Protein AF-A0A9D9WNR0-F1 (afdb_monomer_lite)

pLDDT: mean 93.16, std 8.14, range [49.03, 98.56]

Secondary structure (DSSP, 8-state):
---HHHHHHHHHHHHHHHHHHHHHHHHHHHHHHS-HHHHHHHHHHHHHHHHHHHHHHHHHHHHHHHHTTS-HHHHHHHHHHHHHHHHHHHHHHHHHHHHHHHH--SHHHHHHHHHHHHHHHHHHHHHHHHHHTPPPP--

Sequence (139 aa):
MKSLIWKFESDLTQRLLVWSYLSIPGGLFLWLTTKDFGRGFGIQAVFWGLVDMLIALFGVRSADRRMATADPQREADFIRKILWINFGLDMLYILGGVWMIISWRRDFWQGTGWGIVFQGAFLFLFDLYHALNVPVEVL

Radius of gyration: 17.15 Å; chains: 1; bounding box: 41×24×49 Å

Structure (mmCIF, N/CA/C/O backbone):
data_AF-A0A9D9WNR0-F1
#
_entry.id   AF-A0A9D9WNR0-F1
#
loop_
_atom_site.group_PDB
_atom_site.id
_atom_site.type_symbol
_atom_site.label_atom_id
_atom_site.label_alt_id
_atom_site.label_comp_id
_atom_site.label_asym_id
_atom_site.label_entity_id
_atom_site.label_seq_id
_atom_site.pdbx_PDB_ins_code
_atom_site.Cartn_x
_atom_site.Cartn_y
_atom_site.Cartn_z
_atom_site.occupancy
_atom_site.B_iso_or_equiv
_atom_site.auth_seq_id
_atom_site.auth_comp_id
_atom_site.auth_asym_id
_atom_site.auth_atom_id
_atom_site.pdbx_PDB_model_num
ATOM 1 N N . MET A 1 1 ? 17.460 5.850 -24.985 1.00 49.03 1 MET A N 1
ATOM 2 C CA . MET A 1 1 ? 16.056 5.908 -24.522 1.00 49.03 1 MET A CA 1
ATOM 3 C C . MET A 1 1 ? 16.000 5.242 -23.158 1.00 49.03 1 MET A C 1
ATOM 5 O O . MET A 1 1 ? 16.602 4.188 -23.022 1.00 49.03 1 MET A O 1
ATOM 9 N N . LYS A 1 2 ? 15.390 5.858 -22.135 1.00 59.16 2 LYS A N 1
ATOM 10 C CA . LYS A 1 2 ? 15.120 5.140 -20.874 1.00 59.16 2 LYS A CA 1
ATOM 11 C C . LYS A 1 2 ? 14.062 4.078 -21.186 1.00 59.16 2 LYS A C 1
ATOM 13 O O . LYS A 1 2 ? 13.082 4.433 -21.838 1.00 59.16 2 LYS A O 1
ATOM 18 N N . SER A 1 3 ? 14.285 2.820 -20.807 1.00 78.69 3 SER A N 1
ATOM 19 C CA . SER A 1 3 ? 13.317 1.762 -21.121 1.00 78.69 3 SER A CA 1
ATOM 20 C C . SER A 1 3 ? 11.996 2.016 -20.387 1.00 78.69 3 SER A C 1
ATOM 22 O O . SER A 1 3 ? 11.970 2.674 -19.336 1.00 78.69 3 SER A O 1
ATOM 24 N N . LEU A 1 4 ? 10.894 1.555 -20.976 1.00 88.44 4 LEU A N 1
ATOM 25 C CA . LEU A 1 4 ? 9.553 1.832 -20.470 1.00 88.44 4 LEU A CA 1
ATOM 26 C C . LEU A 1 4 ? 9.332 1.182 -19.100 1.00 88.44 4 LEU A C 1
ATOM 28 O O . LEU A 1 4 ? 8.666 1.786 -18.256 1.00 88.44 4 LEU A O 1
ATOM 32 N N . ILE A 1 5 ? 9.932 0.012 -18.847 1.00 90.88 5 ILE A N 1
ATOM 33 C CA . ILE A 1 5 ? 9.771 -0.704 -17.581 1.00 90.88 5 ILE A CA 1
ATOM 34 C C . ILE A 1 5 ? 10.371 0.050 -16.394 1.00 90.88 5 ILE A C 1
ATOM 36 O O . ILE A 1 5 ? 9.730 0.134 -15.353 1.00 90.88 5 ILE A O 1
ATOM 40 N N . TRP A 1 6 ? 11.532 0.695 -16.546 1.00 89.31 6 TRP A N 1
ATOM 41 C CA . TRP A 1 6 ? 12.151 1.436 -15.436 1.00 89.31 6 TRP A CA 1
ATOM 42 C C . TRP A 1 6 ? 11.348 2.679 -15.061 1.00 89.31 6 TRP A C 1
ATOM 44 O O . TRP A 1 6 ? 11.236 3.036 -13.888 1.00 89.31 6 TRP A O 1
ATOM 54 N N . LYS A 1 7 ? 10.752 3.343 -16.061 1.00 90.81 7 LYS A N 1
ATOM 55 C CA . LYS A 1 7 ? 9.821 4.444 -15.800 1.00 90.81 7 LYS A CA 1
ATOM 56 C C . LYS A 1 7 ? 8.570 3.929 -15.088 1.00 90.81 7 LYS A C 1
ATOM 58 O O . LYS A 1 7 ? 8.144 4.537 -14.113 1.00 90.81 7 LYS A O 1
ATOM 63 N N . PHE A 1 8 ? 8.018 2.810 -15.549 1.00 92.19 8 PHE A N 1
ATOM 64 C CA . PHE A 1 8 ? 6.859 2.178 -14.929 1.00 92.19 8 PHE A CA 1
ATOM 65 C C . PHE A 1 8 ? 7.123 1.787 -13.466 1.00 92.19 8 PHE A C 1
ATOM 67 O O . PHE A 1 8 ? 6.319 2.120 -12.599 1.00 92.19 8 PHE A O 1
ATOM 74 N N . GLU A 1 9 ? 8.259 1.152 -13.166 1.00 91.88 9 GLU A N 1
ATOM 75 C CA . GLU A 1 9 ? 8.654 0.780 -11.800 1.00 91.88 9 GLU A CA 1
ATOM 76 C C . GLU A 1 9 ? 8.820 2.017 -10.902 1.00 91.88 9 GLU A C 1
ATOM 78 O O . GLU A 1 9 ? 8.361 2.023 -9.756 1.00 91.88 9 GLU A O 1
ATOM 83 N N . SER A 1 10 ? 9.404 3.099 -11.430 1.00 91.88 10 SER A N 1
ATOM 84 C CA . SER A 1 10 ? 9.513 4.379 -10.721 1.00 91.88 10 SER A CA 1
ATOM 85 C C . SER A 1 10 ? 8.143 4.994 -10.421 1.00 91.88 10 SER A C 1
ATOM 87 O O . SER A 1 10 ? 7.905 5.430 -9.294 1.00 91.88 10 SER A O 1
ATOM 89 N N . ASP A 1 11 ? 7.239 5.031 -11.403 1.00 93.12 11 ASP A N 1
ATOM 90 C CA . ASP A 1 11 ? 5.892 5.589 -11.243 1.00 93.12 11 ASP A CA 1
ATOM 91 C C . ASP A 1 11 ? 5.076 4.771 -10.228 1.00 93.12 11 ASP A C 1
ATOM 93 O O . ASP A 1 11 ? 4.401 5.342 -9.367 1.00 93.12 11 ASP A O 1
ATOM 97 N N . LEU A 1 12 ? 5.178 3.439 -10.287 1.00 93.94 12 LEU A N 1
ATOM 98 C CA . LEU A 1 12 ? 4.575 2.515 -9.327 1.00 93.94 12 LEU A CA 1
ATOM 99 C C . LEU A 1 12 ? 5.076 2.807 -7.909 1.00 93.94 12 LEU A C 1
ATOM 101 O O . LEU A 1 12 ? 4.287 3.043 -6.994 1.00 93.94 12 LEU A O 1
ATOM 105 N N . THR A 1 13 ? 6.395 2.882 -7.746 1.00 93.69 13 THR A N 1
ATOM 106 C CA . THR A 1 13 ? 7.042 3.139 -6.456 1.00 93.69 13 THR A CA 1
ATOM 107 C C . THR A 1 13 ? 6.649 4.497 -5.876 1.00 93.69 13 THR A C 1
ATOM 109 O O . THR A 1 13 ? 6.336 4.606 -4.691 1.00 93.69 13 THR A O 1
ATOM 112 N N . GLN A 1 14 ? 6.612 5.545 -6.702 1.00 94.19 14 GLN A N 1
ATOM 113 C CA . GLN A 1 14 ? 6.228 6.884 -6.262 1.00 94.19 14 GLN A CA 1
ATOM 114 C C . GLN A 1 14 ? 4.773 6.930 -5.787 1.00 94.19 14 GLN A C 1
ATOM 116 O O . GLN A 1 14 ? 4.482 7.541 -4.758 1.00 94.19 14 GLN A O 1
ATOM 121 N N . ARG A 1 15 ? 3.852 6.278 -6.504 1.00 95.62 15 ARG A N 1
ATOM 122 C CA . ARG A 1 15 ? 2.437 6.218 -6.110 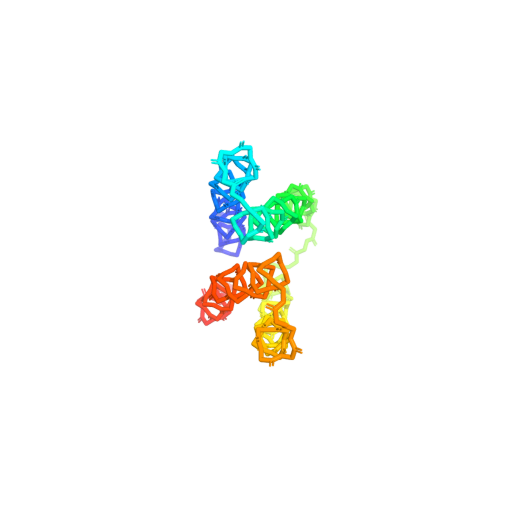1.00 95.62 15 ARG A CA 1
ATOM 123 C C . ARG A 1 15 ? 2.256 5.472 -4.786 1.00 95.62 15 ARG A C 1
ATOM 125 O O . ARG A 1 15 ? 1.503 5.944 -3.935 1.00 95.62 15 ARG A O 1
ATOM 132 N N . LEU A 1 16 ? 2.988 4.375 -4.587 1.00 95.12 16 LEU A N 1
ATOM 133 C CA . LEU A 1 16 ? 2.974 3.614 -3.336 1.00 95.12 16 LEU A CA 1
ATOM 134 C C . LEU A 1 16 ? 3.540 4.430 -2.156 1.00 95.12 16 LEU A C 1
ATOM 136 O O . LEU A 1 16 ? 2.983 4.420 -1.057 1.00 95.12 16 LEU A O 1
ATOM 140 N N . LEU A 1 17 ? 4.591 5.228 -2.387 1.00 95.81 17 LEU A N 1
ATOM 141 C CA . LEU A 1 17 ? 5.105 6.169 -1.384 1.00 95.81 17 LEU A CA 1
ATOM 142 C C . LEU A 1 17 ? 4.088 7.251 -1.031 1.00 95.81 17 LEU A C 1
ATOM 144 O O . LEU A 1 17 ? 3.914 7.549 0.147 1.00 95.81 17 LEU A O 1
ATOM 148 N N . VAL A 1 18 ? 3.403 7.839 -2.017 1.00 96.44 18 VAL A N 1
ATOM 149 C CA . VAL A 1 18 ? 2.353 8.838 -1.755 1.00 96.44 18 VAL A CA 1
ATOM 150 C C . VAL A 1 18 ? 1.250 8.235 -0.887 1.00 96.44 18 VAL A C 1
ATOM 152 O O . VAL A 1 18 ? 0.841 8.866 0.087 1.00 96.44 18 VAL A O 1
ATOM 155 N N . TRP A 1 19 ? 0.819 7.005 -1.182 1.00 97.25 19 TRP A N 1
ATOM 156 C CA . TRP A 1 19 ? -0.135 6.289 -0.336 1.00 97.25 19 TRP A CA 1
ATOM 157 C C . TRP A 1 19 ? 0.380 6.128 1.097 1.00 97.25 19 TRP A C 1
ATOM 159 O O . TRP A 1 19 ? -0.308 6.493 2.048 1.00 97.25 19 TRP A O 1
ATOM 169 N N . SER A 1 20 ? 1.633 5.701 1.256 1.00 96.94 20 SER A N 1
ATOM 170 C CA . SER A 1 20 ? 2.290 5.557 2.561 1.00 96.94 20 SER A CA 1
ATOM 171 C C . SER A 1 20 ? 2.331 6.872 3.352 1.00 96.94 20 SER A C 1
ATOM 173 O O . SER A 1 20 ? 2.002 6.907 4.540 1.00 96.94 20 SER A O 1
ATOM 175 N N . TYR A 1 21 ? 2.688 7.974 2.685 1.00 96.94 21 TYR A N 1
ATOM 176 C CA . TYR A 1 21 ? 2.749 9.314 3.274 1.00 96.94 21 TYR A CA 1
ATOM 177 C C . TYR A 1 21 ? 1.387 9.857 3.701 1.00 96.94 21 TYR A C 1
ATOM 179 O O . TYR A 1 21 ? 1.342 10.719 4.572 1.00 96.94 21 TYR A O 1
ATOM 187 N N . LEU A 1 22 ? 0.289 9.384 3.115 1.00 97.25 22 LEU A N 1
ATOM 188 C CA . LEU A 1 22 ? -1.062 9.732 3.553 1.00 97.25 22 LEU A CA 1
ATOM 189 C C . LEU A 1 22 ? -1.534 8.799 4.676 1.00 97.25 22 LEU A C 1
ATOM 191 O O . LEU A 1 22 ? -2.066 9.264 5.688 1.00 97.25 22 LEU A O 1
ATOM 195 N N . SER A 1 23 ? -1.290 7.496 4.530 1.00 97.62 23 SER A N 1
ATOM 196 C CA . SER A 1 23 ? -1.741 6.456 5.456 1.00 97.62 23 SER A CA 1
ATOM 197 C C . SER A 1 23 ? -1.079 6.551 6.829 1.00 97.62 23 SER A C 1
ATOM 199 O O . SER A 1 23 ? -1.775 6.436 7.837 1.00 97.62 23 SER A O 1
ATOM 201 N N . ILE A 1 24 ? 0.228 6.826 6.912 1.00 98.44 24 ILE A N 1
ATOM 202 C CA . ILE A 1 24 ? 0.925 6.900 8.207 1.00 98.44 24 ILE A CA 1
ATOM 203 C C . ILE A 1 24 ? 0.438 8.097 9.042 1.00 98.44 24 ILE A C 1
ATOM 205 O O . ILE A 1 24 ? -0.039 7.876 10.158 1.00 98.44 24 ILE A O 1
ATOM 209 N N . PRO A 1 25 ? 0.493 9.358 8.567 1.00 98.38 25 PRO A N 1
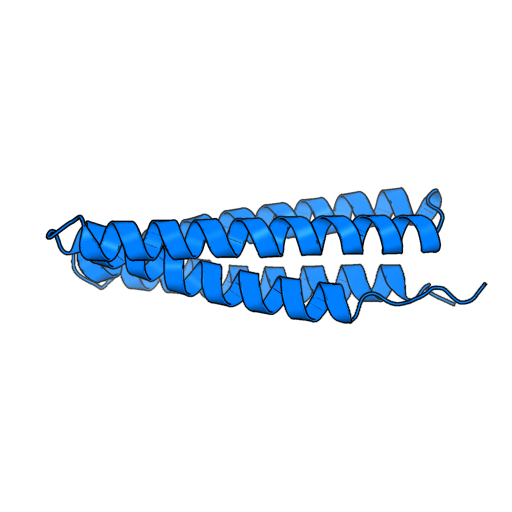ATOM 210 C CA . PRO A 1 25 ? 0.026 10.492 9.359 1.00 98.38 25 PRO A CA 1
ATOM 211 C C . PRO A 1 25 ? -1.482 10.442 9.602 1.00 98.38 25 PRO A C 1
ATOM 213 O O . PRO A 1 25 ? -1.919 10.742 10.711 1.00 98.38 25 PRO A O 1
ATOM 216 N N . GLY A 1 26 ? -2.276 10.016 8.612 1.00 98.06 26 GLY A N 1
ATOM 217 C CA . GLY A 1 26 ? -3.719 9.831 8.773 1.00 98.06 26 GLY A CA 1
ATOM 218 C C . GLY A 1 26 ? -4.049 8.777 9.830 1.00 98.06 26 GLY A C 1
ATOM 219 O O . GLY A 1 26 ? -4.887 9.004 10.702 1.00 98.06 26 GLY A O 1
ATOM 220 N N . GLY A 1 27 ? -3.336 7.652 9.819 1.00 97.94 27 GLY A N 1
ATOM 221 C CA . GLY A 1 27 ? -3.479 6.594 10.811 1.00 97.94 27 GLY A CA 1
ATOM 222 C C . GLY A 1 27 ? -3.055 7.027 12.215 1.00 97.94 27 GLY A C 1
ATOM 223 O O . GLY A 1 27 ? -3.780 6.766 13.176 1.00 97.94 27 GLY A O 1
ATOM 224 N N . LEU A 1 28 ? -1.940 7.754 12.344 1.00 98.19 28 LEU A N 1
ATOM 225 C CA . LEU A 1 28 ? -1.498 8.344 13.614 1.00 98.19 28 LEU A CA 1
ATOM 226 C C . LEU A 1 28 ? -2.510 9.361 14.144 1.00 98.19 28 LEU A C 1
ATOM 228 O O . LEU A 1 28 ? -2.838 9.345 15.330 1.00 98.19 28 LEU A O 1
ATOM 232 N N . PHE A 1 29 ? -3.045 10.218 13.274 1.00 98.31 29 PHE A N 1
ATOM 233 C CA . PHE A 1 29 ? -4.080 11.177 13.640 1.00 98.31 29 PHE A CA 1
ATOM 234 C C . PHE A 1 29 ? -5.325 10.467 14.179 1.00 98.31 29 PHE A C 1
ATOM 236 O O . PHE A 1 29 ? -5.799 10.806 15.265 1.00 98.31 29 PHE A O 1
ATOM 243 N N . LEU A 1 30 ? -5.819 9.439 13.481 1.00 97.75 30 LEU A N 1
ATOM 244 C CA . LEU A 1 30 ? -6.956 8.643 13.944 1.00 97.75 30 LEU A CA 1
ATOM 245 C C . LEU A 1 30 ? -6.652 7.952 15.277 1.00 97.75 30 LEU A C 1
ATOM 247 O O . LEU A 1 30 ? -7.467 8.016 16.196 1.00 97.75 30 LEU A O 1
ATOM 251 N N . TRP A 1 31 ? -5.467 7.363 15.431 1.00 96.25 31 TRP A N 1
ATOM 252 C CA . TRP A 1 31 ? -5.052 6.721 16.678 1.00 96.25 31 TRP A CA 1
ATOM 253 C C . TRP A 1 31 ? -5.069 7.679 17.880 1.00 96.25 31 TRP A C 1
ATOM 255 O O . TRP A 1 31 ? -5.539 7.322 18.963 1.00 96.25 31 TRP A O 1
ATOM 265 N N . LEU A 1 32 ? -4.575 8.905 17.693 1.00 97.38 32 LEU A N 1
ATOM 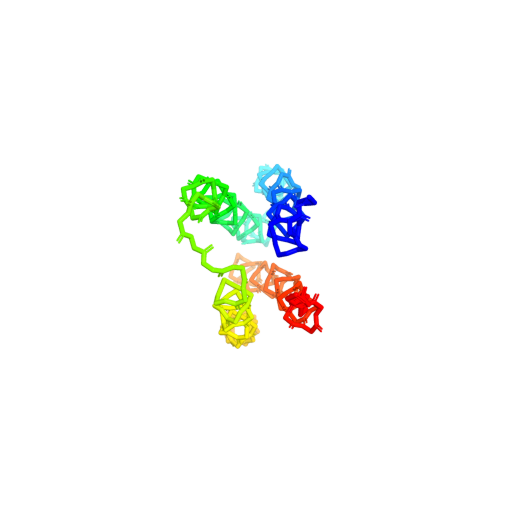266 C CA . LEU A 1 32 ? -4.430 9.892 18.764 1.00 97.38 32 LEU A CA 1
ATOM 267 C C . LEU A 1 32 ? -5.734 10.628 19.100 1.00 97.38 32 LEU A C 1
ATOM 269 O O . LEU A 1 32 ? -5.924 11.019 20.250 1.00 97.38 32 LEU A O 1
ATOM 273 N N . THR A 1 33 ? -6.625 10.825 18.125 1.00 97.06 33 THR A N 1
ATOM 274 C CA . THR A 1 33 ? -7.798 11.711 18.276 1.00 97.06 33 THR A CA 1
ATOM 275 C C . THR A 1 33 ? -9.129 10.983 18.442 1.00 97.06 33 THR A C 1
ATOM 277 O O . THR A 1 33 ? -10.131 11.612 18.779 1.00 97.06 33 THR A O 1
ATOM 280 N N . THR A 1 34 ? -9.166 9.663 18.240 1.00 96.62 34 THR A N 1
ATOM 281 C CA . THR A 1 34 ? -10.413 8.885 18.262 1.00 96.62 34 THR A CA 1
ATOM 282 C C . THR A 1 34 ? -10.438 7.805 19.353 1.00 96.62 34 THR A C 1
ATOM 284 O O . THR A 1 34 ? -9.468 7.577 20.081 1.00 96.62 34 THR A O 1
ATOM 287 N N . LYS A 1 35 ? -11.603 7.156 19.495 1.00 95.75 35 LYS A N 1
ATOM 288 C CA . LYS A 1 35 ? -11.844 6.029 20.412 1.00 95.75 35 LYS A CA 1
ATOM 289 C C . LYS A 1 35 ? -11.418 4.695 19.782 1.00 95.75 35 LYS A C 1
ATOM 291 O O . LYS A 1 35 ? -10.819 4.661 18.713 1.00 95.75 35 LYS A O 1
ATOM 296 N N . ASP A 1 36 ? -11.762 3.592 20.439 1.00 96.12 36 ASP A N 1
ATOM 297 C CA . ASP A 1 36 ? -11.379 2.224 20.079 1.00 96.12 36 ASP A CA 1
ATOM 298 C C . ASP A 1 36 ? -11.506 1.893 18.588 1.00 96.12 36 ASP A C 1
ATOM 300 O O . ASP A 1 36 ? -10.537 1.406 18.012 1.00 96.12 36 ASP A O 1
ATOM 304 N N . PHE A 1 37 ? -12.632 2.209 17.940 1.00 97.75 37 PHE A N 1
ATOM 305 C CA . PHE A 1 37 ? -12.798 1.960 16.504 1.00 97.75 37 PHE A CA 1
ATOM 306 C C . PHE A 1 37 ? -11.745 2.680 15.653 1.00 97.75 37 PHE A C 1
ATOM 308 O O . PHE A 1 37 ? -11.023 2.054 14.880 1.00 97.75 37 PHE A O 1
ATOM 315 N N . GLY A 1 38 ? -11.618 3.999 15.801 1.00 98.00 38 GLY A N 1
ATOM 316 C CA . GLY A 1 38 ? -10.676 4.759 14.983 1.00 98.00 38 GLY A CA 1
ATOM 317 C C . GLY A 1 38 ? -9.214 4.472 15.346 1.00 98.00 38 GLY A C 1
ATOM 318 O O . GLY A 1 38 ? -8.362 4.522 14.465 1.00 98.00 38 GLY A O 1
ATOM 319 N N . ARG A 1 39 ? -8.918 4.041 16.581 1.00 98.06 39 ARG A N 1
ATOM 320 C CA . ARG A 1 39 ? -7.614 3.456 16.945 1.00 98.06 39 ARG A CA 1
ATOM 321 C C . ARG A 1 39 ? -7.347 2.158 16.190 1.00 98.06 39 ARG A C 1
ATOM 323 O O . ARG A 1 39 ? -6.289 2.010 15.588 1.00 98.06 39 ARG A O 1
ATOM 330 N N . GLY A 1 40 ? -8.314 1.245 16.170 1.00 97.88 40 GLY A N 1
ATOM 331 C CA . GLY A 1 40 ? -8.220 -0.008 15.423 1.00 97.88 40 GLY A CA 1
ATOM 332 C C . GLY A 1 40 ? -7.995 0.211 13.926 1.00 97.88 40 GLY A C 1
ATOM 333 O O . GLY A 1 40 ? -7.184 -0.488 13.324 1.00 97.88 40 GLY A O 1
ATOM 334 N N . PHE A 1 41 ? -8.656 1.209 13.339 1.00 98.56 41 PHE A N 1
ATOM 335 C CA . PHE A 1 41 ? -8.445 1.600 11.944 1.00 98.56 41 PHE A CA 1
ATOM 336 C C . PHE A 1 41 ? -7.074 2.258 11.745 1.00 98.56 41 PHE A C 1
ATOM 338 O O . PHE A 1 41 ? -6.316 1.897 10.845 1.00 98.56 41 PHE A O 1
ATOM 345 N N . GLY A 1 42 ? -6.734 3.211 12.614 1.00 98.12 42 GLY A N 1
ATOM 346 C CA . GLY A 1 42 ? -5.518 4.007 12.525 1.00 98.12 42 GLY A CA 1
ATOM 347 C C . GLY A 1 42 ? -4.250 3.164 12.594 1.00 98.12 42 GLY A C 1
ATOM 348 O O . GLY A 1 42 ? -3.339 3.381 11.800 1.00 98.12 42 GLY A O 1
ATOM 349 N N . ILE A 1 43 ? -4.205 2.146 13.463 1.00 98.19 43 ILE A N 1
ATOM 350 C CA . ILE A 1 43 ? -3.041 1.250 13.543 1.00 98.19 43 ILE A CA 1
ATOM 351 C C . ILE A 1 43 ? -2.833 0.449 12.256 1.00 98.19 43 ILE A C 1
ATOM 353 O O . ILE A 1 43 ? -1.690 0.224 11.874 1.00 98.19 43 ILE A O 1
ATOM 357 N N . GLN A 1 44 ? -3.907 0.070 11.557 1.00 98.38 44 GLN A N 1
ATOM 358 C CA . GLN A 1 44 ? -3.796 -0.622 10.271 1.00 98.38 44 GLN A CA 1
ATOM 359 C C . GLN A 1 44 ? -3.281 0.309 9.177 1.00 98.38 44 GLN A C 1
ATOM 361 O O . GLN A 1 44 ? -2.399 -0.084 8.421 1.00 98.38 44 GLN A O 1
ATOM 366 N N . ALA A 1 45 ? -3.756 1.556 9.135 1.00 98.38 45 ALA A N 1
ATOM 367 C CA . ALA A 1 45 ? -3.240 2.554 8.200 1.00 98.38 45 ALA A CA 1
ATOM 368 C C . ALA A 1 45 ? -1.745 2.845 8.431 1.00 98.38 45 ALA A C 1
ATOM 370 O O . ALA A 1 45 ? -0.974 2.900 7.476 1.00 98.38 45 ALA A O 1
ATOM 371 N N . VAL A 1 46 ? -1.307 2.960 9.692 1.00 98.56 46 VAL A N 1
ATOM 372 C CA . VAL A 1 46 ? 0.120 3.120 10.019 1.00 98.56 46 VAL A CA 1
ATOM 373 C C . VAL A 1 46 ? 0.921 1.887 9.622 1.00 98.56 46 VAL A C 1
ATOM 375 O O . VAL A 1 46 ? 1.957 2.020 8.979 1.00 98.56 46 VAL A O 1
ATOM 378 N N . PHE A 1 47 ? 0.462 0.695 10.005 1.00 98.25 47 PHE A N 1
ATOM 379 C CA . PHE A 1 47 ? 1.182 -0.547 9.751 1.00 98.25 47 PHE A CA 1
ATOM 380 C C . PHE A 1 47 ? 1.391 -0.785 8.252 1.00 98.25 47 PHE A C 1
ATOM 382 O O . PHE A 1 47 ? 2.533 -0.931 7.820 1.00 98.25 47 PHE A O 1
ATOM 389 N N . TRP A 1 48 ? 0.318 -0.756 7.458 1.00 97.56 48 TRP A N 1
ATOM 390 C CA . TRP A 1 48 ? 0.408 -0.964 6.012 1.00 97.56 48 TRP A CA 1
ATOM 391 C C . TRP A 1 48 ? 1.164 0.163 5.317 1.00 97.56 48 TRP A C 1
ATOM 393 O O . TRP A 1 48 ? 2.047 -0.119 4.517 1.00 97.56 48 TRP A O 1
ATOM 403 N N . GLY A 1 49 ? 0.952 1.421 5.717 1.00 97.94 49 GLY A N 1
ATOM 404 C CA . GLY A 1 49 ? 1.739 2.533 5.185 1.00 97.94 49 GLY A CA 1
ATOM 405 C C . GLY A 1 49 ? 3.245 2.392 5.452 1.00 97.94 49 GLY A C 1
ATOM 406 O O . GLY A 1 49 ? 4.057 2.758 4.608 1.00 97.94 49 GLY A O 1
ATOM 407 N N . LEU A 1 50 ? 3.656 1.829 6.594 1.00 98.06 50 LEU A N 1
ATOM 408 C CA . LEU A 1 50 ? 5.070 1.533 6.857 1.00 98.06 50 LEU A CA 1
ATOM 409 C C . LEU A 1 50 ? 5.591 0.379 5.991 1.00 98.06 50 LEU A C 1
ATOM 411 O O . LEU A 1 50 ? 6.713 0.467 5.492 1.00 98.06 50 LEU A O 1
ATOM 415 N N . VAL A 1 51 ? 4.803 -0.685 5.814 1.00 96.81 51 VAL A N 1
ATOM 416 C CA . VAL A 1 51 ? 5.153 -1.823 4.945 1.00 96.81 51 VAL A CA 1
ATOM 417 C C . VAL A 1 51 ? 5.346 -1.352 3.503 1.00 96.81 51 VAL A C 1
ATOM 419 O O . VAL A 1 51 ? 6.403 -1.596 2.922 1.00 96.81 51 VAL A O 1
ATOM 422 N N . ASP A 1 52 ? 4.389 -0.600 2.969 1.00 96.06 52 ASP A N 1
ATOM 423 C CA . ASP A 1 52 ? 4.408 -0.041 1.616 1.00 96.06 52 ASP A CA 1
ATOM 424 C C . ASP A 1 52 ? 5.607 0.886 1.401 1.00 96.06 52 ASP A C 1
ATOM 426 O O . ASP A 1 52 ? 6.320 0.781 0.400 1.00 96.06 52 ASP A O 1
ATOM 430 N N . MET A 1 53 ? 5.899 1.749 2.379 1.00 96.19 53 MET A N 1
ATOM 431 C CA . MET A 1 53 ? 7.065 2.627 2.337 1.00 96.19 53 MET A CA 1
ATOM 432 C C . MET A 1 53 ? 8.369 1.828 2.287 1.00 96.19 53 MET A C 1
ATOM 434 O O . MET A 1 53 ? 9.275 2.170 1.526 1.00 96.19 53 MET A O 1
ATOM 438 N N . LEU A 1 54 ? 8.490 0.762 3.084 1.00 95.31 54 LEU A N 1
ATOM 439 C CA . LEU A 1 54 ? 9.672 -0.098 3.063 1.00 95.31 54 LEU A CA 1
ATOM 440 C C . LEU A 1 54 ? 9.807 -0.812 1.717 1.00 95.31 54 LEU A C 1
ATOM 442 O O . LEU A 1 54 ? 10.892 -0.774 1.134 1.00 95.31 54 LEU A O 1
ATOM 446 N N . ILE A 1 55 ? 8.724 -1.400 1.202 1.00 92.31 55 ILE A N 1
ATOM 447 C CA . ILE A 1 55 ? 8.696 -2.047 -0.118 1.00 92.31 55 ILE A CA 1
ATOM 448 C C . ILE A 1 55 ? 9.156 -1.061 -1.190 1.00 92.31 55 ILE A C 1
ATOM 450 O O . ILE A 1 55 ? 10.056 -1.381 -1.961 1.00 92.31 55 ILE A O 1
ATOM 454 N N . ALA A 1 56 ? 8.624 0.159 -1.190 1.00 91.69 56 ALA A N 1
ATOM 455 C CA . ALA A 1 56 ? 9.006 1.194 -2.135 1.00 91.69 56 ALA A CA 1
ATOM 456 C C . ALA A 1 56 ? 10.493 1.581 -2.032 1.00 91.69 56 ALA A C 1
ATOM 458 O O . ALA A 1 56 ? 11.198 1.635 -3.040 1.00 91.69 56 ALA A O 1
ATOM 459 N N . LEU A 1 57 ? 11.009 1.812 -0.821 1.00 89.81 57 LEU A N 1
ATOM 460 C CA . LEU A 1 57 ? 12.412 2.190 -0.605 1.00 89.81 57 LEU A CA 1
ATOM 461 C C . LEU A 1 57 ? 13.396 1.078 -0.992 1.00 89.81 57 LEU A C 1
ATOM 463 O O . LEU A 1 57 ? 14.502 1.366 -1.462 1.00 89.81 57 LEU A O 1
ATOM 467 N N . PHE A 1 58 ? 13.039 -0.187 -0.768 1.00 88.62 58 PHE A N 1
ATOM 468 C CA . PHE A 1 58 ? 13.828 -1.321 -1.250 1.00 88.62 58 PHE A CA 1
ATOM 469 C C . PHE A 1 58 ? 13.678 -1.509 -2.762 1.00 88.62 58 PHE A C 1
ATOM 471 O O . PHE A 1 58 ? 14.680 -1.791 -3.419 1.00 88.62 58 PHE A O 1
ATOM 478 N N . GLY A 1 59 ? 12.485 -1.258 -3.306 1.00 85.12 59 GLY A N 1
ATOM 479 C CA . GLY A 1 59 ? 12.176 -1.222 -4.733 1.00 85.12 59 GLY A CA 1
ATOM 480 C C . GLY A 1 59 ? 13.141 -0.319 -5.489 1.00 85.12 59 GLY A C 1
ATOM 481 O O . GLY A 1 59 ? 13.922 -0.832 -6.284 1.00 85.12 59 GLY A O 1
ATOM 482 N N . VAL A 1 60 ? 13.218 0.974 -5.136 1.00 84.50 60 VAL A N 1
ATOM 483 C CA . VAL A 1 60 ? 14.154 1.935 -5.766 1.00 84.50 60 VAL A CA 1
ATOM 484 C C . VAL A 1 60 ? 15.595 1.421 -5.751 1.00 84.50 60 VAL A C 1
ATOM 486 O O . VAL A 1 60 ? 16.249 1.348 -6.787 1.00 84.50 60 VAL A O 1
ATOM 489 N N . ARG A 1 61 ? 16.094 1.004 -4.579 1.00 83.69 61 ARG A N 1
ATOM 490 C CA . ARG A 1 61 ? 17.485 0.536 -4.446 1.00 83.69 61 ARG A CA 1
ATOM 491 C C . ARG A 1 61 ? 17.764 -0.719 -5.269 1.00 83.69 61 ARG A C 1
ATOM 493 O O . ARG A 1 61 ? 18.891 -0.917 -5.722 1.00 83.69 61 ARG A O 1
ATOM 500 N N . SER A 1 62 ? 16.776 -1.599 -5.399 1.00 81.50 62 SER A N 1
ATOM 501 C CA . SER A 1 62 ? 16.889 -2.816 -6.199 1.00 81.50 62 SER A CA 1
ATOM 502 C C . SER A 1 62 ? 16.788 -2.525 -7.697 1.00 81.50 62 SER A C 1
ATOM 504 O O . SER A 1 62 ? 17.559 -3.095 -8.468 1.00 81.50 62 SER A O 1
ATOM 506 N N . ALA A 1 63 ? 15.923 -1.592 -8.101 1.00 81.94 63 ALA A N 1
ATOM 507 C CA . ALA A 1 63 ? 15.764 -1.121 -9.471 1.00 81.94 63 ALA A CA 1
ATOM 508 C C . ALA A 1 63 ? 17.072 -0.528 -10.002 1.00 81.94 63 ALA A C 1
ATOM 510 O O . ALA A 1 63 ? 17.558 -0.965 -11.040 1.00 81.94 63 ALA A O 1
ATOM 511 N N . ASP A 1 64 ? 17.722 0.354 -9.234 1.00 81.88 64 ASP A N 1
ATOM 512 C CA . ASP A 1 64 ? 18.997 0.977 -9.620 1.00 81.88 64 ASP A CA 1
ATOM 513 C C . ASP A 1 64 ? 20.094 -0.061 -9.920 1.00 81.88 64 ASP A C 1
ATOM 515 O O . ASP A 1 64 ? 20.886 0.095 -10.850 1.00 81.88 64 ASP A O 1
ATOM 519 N N . ARG A 1 65 ? 20.133 -1.160 -9.153 1.00 81.94 65 ARG A N 1
ATOM 520 C CA . ARG A 1 65 ? 21.094 -2.257 -9.365 1.00 81.94 65 ARG A CA 1
ATOM 521 C C . ARG A 1 65 ? 20.741 -3.104 -10.585 1.00 81.94 65 ARG A C 1
ATOM 523 O O . ARG A 1 65 ? 21.634 -3.515 -11.328 1.00 81.94 65 ARG A 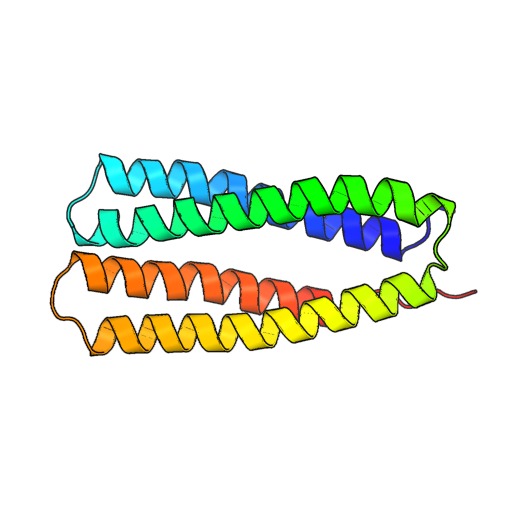O 1
ATOM 530 N N . ARG A 1 66 ? 19.452 -3.384 -10.782 1.00 83.50 66 ARG A N 1
ATOM 531 C CA . ARG A 1 66 ? 18.959 -4.203 -11.895 1.00 83.50 66 ARG A CA 1
ATOM 532 C C . ARG A 1 66 ? 19.033 -3.454 -13.218 1.00 83.50 66 ARG A C 1
ATOM 534 O O . ARG A 1 66 ? 19.390 -4.067 -14.212 1.00 83.50 66 ARG A O 1
ATOM 541 N N . MET A 1 67 ? 18.856 -2.137 -13.229 1.00 81.62 67 MET A N 1
ATOM 542 C CA . MET A 1 67 ? 18.955 -1.314 -14.437 1.00 81.62 67 MET A CA 1
ATOM 543 C C . MET A 1 67 ? 20.300 -1.455 -15.164 1.00 81.62 67 MET A C 1
ATOM 545 O O . MET A 1 67 ? 20.353 -1.341 -16.385 1.00 81.62 67 MET A O 1
ATOM 549 N N . ALA A 1 68 ? 21.381 -1.746 -14.437 1.00 78.12 68 ALA A N 1
ATOM 550 C CA . ALA A 1 68 ? 22.709 -1.936 -15.016 1.00 78.12 68 ALA A CA 1
ATOM 551 C C . ALA A 1 68 ? 22.949 -3.333 -15.624 1.00 78.12 68 ALA A C 1
ATOM 553 O O . ALA A 1 68 ? 23.926 -3.513 -16.348 1.00 78.12 68 ALA A O 1
ATOM 554 N N . THR A 1 69 ? 22.126 -4.336 -15.296 1.00 80.94 69 THR A N 1
ATOM 555 C CA . THR A 1 69 ? 22.445 -5.756 -15.557 1.00 80.94 69 THR A CA 1
ATOM 556 C C . THR A 1 69 ? 21.280 -6.599 -16.078 1.00 80.94 69 THR A C 1
ATOM 558 O O . THR A 1 69 ? 21.517 -7.637 -16.694 1.00 80.94 69 THR A O 1
ATOM 561 N N . ALA A 1 70 ? 20.037 -6.187 -15.836 1.00 81.94 70 ALA A N 1
ATOM 562 C CA . ALA A 1 70 ? 18.836 -6.932 -16.172 1.00 81.94 70 ALA A CA 1
ATOM 563 C C . ALA A 1 70 ? 18.329 -6.599 -17.579 1.00 81.94 70 ALA A C 1
ATOM 565 O O . ALA A 1 70 ? 18.347 -5.450 -18.019 1.00 81.94 70 ALA A O 1
ATOM 566 N N . ASP A 1 71 ? 17.827 -7.630 -18.254 1.00 87.44 71 ASP A N 1
ATOM 567 C CA . ASP A 1 71 ? 17.065 -7.499 -19.492 1.00 87.44 71 ASP A CA 1
ATOM 568 C C . ASP A 1 71 ? 15.699 -6.844 -19.188 1.00 87.44 71 ASP A C 1
ATOM 570 O O . ASP A 1 71 ? 14.934 -7.412 -18.396 1.00 87.44 71 ASP A O 1
ATOM 574 N N . PRO A 1 72 ? 15.369 -5.688 -19.800 1.00 88.38 72 PRO A N 1
ATOM 575 C CA . PRO A 1 72 ? 14.108 -4.983 -19.575 1.00 88.38 72 PRO A CA 1
ATOM 576 C C . PRO A 1 72 ? 12.859 -5.856 -19.744 1.00 88.38 72 PRO A C 1
ATOM 578 O O . PRO A 1 72 ? 11.916 -5.730 -18.963 1.00 88.38 72 PRO A O 1
ATOM 581 N N . GLN A 1 73 ? 12.851 -6.781 -20.711 1.00 88.81 73 GLN A N 1
ATOM 582 C CA . GLN A 1 73 ? 11.686 -7.638 -20.939 1.00 88.81 73 GLN A CA 1
ATOM 583 C C . GLN A 1 73 ? 11.500 -8.654 -19.803 1.00 88.81 73 GLN A C 1
ATOM 585 O O . GLN A 1 73 ? 10.381 -8.880 -19.343 1.00 88.81 73 GLN A O 1
ATOM 590 N N . ARG A 1 74 ? 12.598 -9.224 -19.289 1.00 89.38 74 ARG A N 1
ATOM 591 C CA . ARG A 1 74 ? 12.546 -10.130 -18.130 1.00 89.38 74 ARG A CA 1
ATOM 592 C C . ARG A 1 74 ? 12.100 -9.410 -16.863 1.00 89.38 74 ARG A C 1
ATOM 594 O O . ARG A 1 74 ? 11.380 -10.001 -16.062 1.00 89.38 74 ARG A O 1
ATOM 601 N N . GLU A 1 75 ? 12.510 -8.155 -16.686 1.00 90.31 75 GLU A N 1
ATOM 602 C CA . GLU A 1 75 ? 12.052 -7.331 -15.565 1.00 90.31 75 GLU A CA 1
ATOM 603 C C . GLU A 1 75 ? 10.547 -7.045 -15.672 1.00 90.31 75 GLU A C 1
ATOM 605 O O . GLU A 1 75 ? 9.827 -7.176 -14.684 1.00 90.31 75 GLU A O 1
ATOM 610 N N . ALA A 1 76 ? 10.041 -6.751 -16.875 1.00 91.81 76 ALA A N 1
ATOM 611 C CA . ALA A 1 76 ? 8.612 -6.550 -17.105 1.00 91.81 76 ALA A CA 1
ATOM 612 C C . ALA A 1 76 ? 7.790 -7.798 -16.747 1.00 91.81 76 ALA A C 1
ATOM 614 O O . ALA A 1 76 ? 6.801 -7.704 -16.014 1.00 91.81 76 ALA A O 1
ATOM 615 N N . ASP A 1 77 ? 8.226 -8.980 -17.187 1.00 92.31 77 ASP A N 1
ATOM 616 C CA . ASP A 1 77 ? 7.558 -10.244 -16.859 1.00 92.31 77 ASP A CA 1
ATOM 617 C C . ASP A 1 77 ? 7.604 -10.546 -15.351 1.00 92.31 77 ASP A C 1
ATOM 619 O O . ASP A 1 77 ? 6.620 -11.014 -14.768 1.00 92.31 77 ASP A O 1
ATOM 623 N N . PHE A 1 78 ? 8.727 -10.236 -14.698 1.00 91.81 78 PHE A N 1
ATOM 624 C CA . PHE A 1 78 ? 8.894 -10.390 -13.255 1.00 91.81 78 PHE A CA 1
ATOM 625 C C . PHE A 1 78 ? 7.960 -9.469 -12.460 1.00 91.81 78 PHE A C 1
ATOM 627 O O . PHE A 1 78 ? 7.224 -9.948 -11.593 1.00 91.81 78 PHE A O 1
ATOM 634 N N . ILE A 1 79 ? 7.936 -8.173 -12.783 1.00 92.69 79 ILE A N 1
ATOM 635 C CA . ILE A 1 79 ? 7.061 -7.188 -12.135 1.00 92.69 79 ILE A CA 1
ATOM 636 C C . ILE A 1 79 ? 5.595 -7.570 -12.342 1.00 92.69 79 ILE A C 1
ATOM 638 O O . ILE A 1 79 ? 4.836 -7.621 -11.374 1.00 92.69 79 ILE A O 1
ATOM 642 N N . ARG A 1 80 ? 5.196 -7.933 -13.569 1.00 95.19 80 ARG A N 1
ATOM 643 C CA . ARG A 1 80 ? 3.830 -8.399 -13.857 1.00 95.19 80 ARG A CA 1
ATOM 644 C C . ARG A 1 80 ? 3.443 -9.581 -12.974 1.00 95.19 80 ARG A C 1
ATOM 646 O O . ARG A 1 80 ? 2.339 -9.604 -12.435 1.00 95.19 80 ARG A O 1
ATOM 653 N N . LYS A 1 81 ? 4.341 -10.555 -12.808 1.00 95.75 81 LYS A N 1
ATOM 654 C CA . LYS A 1 81 ? 4.097 -11.721 -11.954 1.00 95.75 81 LYS A CA 1
ATOM 655 C C . LYS A 1 81 ? 3.903 -11.328 -10.488 1.00 95.75 81 LYS A C 1
ATOM 657 O O . LYS A 1 81 ? 2.988 -11.849 -9.858 1.00 95.75 81 LYS A O 1
ATOM 662 N N . ILE A 1 82 ? 4.735 -10.432 -9.954 1.00 94.62 82 ILE A N 1
ATOM 663 C CA . ILE A 1 82 ? 4.603 -9.955 -8.568 1.00 94.62 82 ILE A CA 1
ATOM 664 C C . ILE A 1 82 ? 3.259 -9.262 -8.355 1.00 94.62 82 ILE A C 1
ATOM 666 O O . ILE A 1 82 ? 2.568 -9.589 -7.394 1.00 94.62 82 ILE A O 1
ATOM 670 N N . LEU A 1 83 ? 2.859 -8.369 -9.263 1.00 96.19 83 LEU A N 1
ATOM 671 C CA . LEU A 1 83 ? 1.601 -7.630 -9.133 1.00 96.19 83 LEU A CA 1
ATOM 672 C C . LEU A 1 83 ? 0.387 -8.565 -9.136 1.00 96.19 83 LEU A C 1
ATOM 674 O O . LEU A 1 83 ? -0.515 -8.397 -8.327 1.00 96.19 83 LEU A O 1
ATOM 678 N N . TRP A 1 84 ? 0.386 -9.612 -9.966 1.00 97.94 84 TRP A N 1
ATOM 679 C CA . TRP A 1 84 ? -0.683 -10.617 -9.932 1.00 97.94 84 TRP A CA 1
ATOM 680 C C . TRP A 1 84 ? -0.717 -11.438 -8.641 1.00 97.94 84 TRP A C 1
ATOM 682 O O . TRP A 1 84 ? -1.796 -11.820 -8.186 1.00 97.94 84 TRP A O 1
ATOM 692 N N . ILE A 1 85 ? 0.447 -11.725 -8.051 1.00 97.19 85 ILE A N 1
ATOM 693 C CA . ILE A 1 85 ? 0.520 -12.412 -6.758 1.00 97.19 85 ILE A CA 1
ATOM 694 C C . ILE A 1 85 ? -0.042 -11.508 -5.657 1.00 97.19 85 ILE A C 1
ATOM 696 O O . ILE A 1 85 ? -0.896 -11.965 -4.899 1.00 97.19 85 ILE A O 1
ATOM 700 N N . ASN A 1 86 ? 0.388 -10.245 -5.591 1.00 95.69 86 ASN A N 1
ATOM 701 C CA . ASN A 1 86 ? -0.095 -9.302 -4.581 1.00 95.69 86 ASN A CA 1
ATOM 702 C C . ASN A 1 86 ? -1.589 -9.016 -4.733 1.00 95.69 86 ASN A C 1
ATOM 704 O O . ASN A 1 86 ? -2.310 -9.146 -3.755 1.00 95.69 86 ASN A O 1
ATOM 708 N N . PHE A 1 87 ? -2.086 -8.831 -5.957 1.00 96.31 87 PHE A N 1
ATOM 709 C CA . PHE A 1 87 ? -3.520 -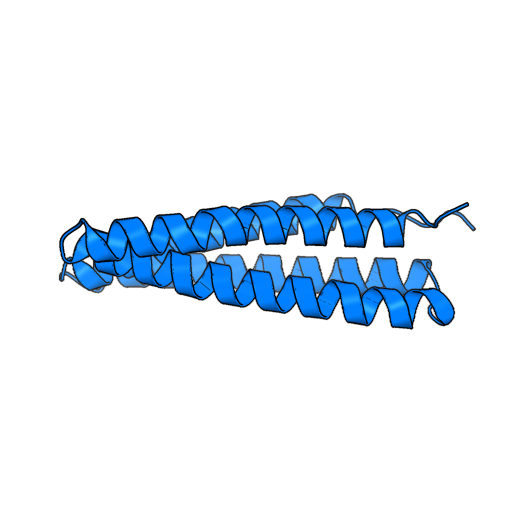8.748 -6.240 1.00 96.31 87 PHE A CA 1
ATOM 710 C C . PHE A 1 87 ? -4.321 -9.901 -5.604 1.00 96.31 87 PHE A C 1
ATOM 712 O O . PHE A 1 87 ? -5.384 -9.700 -5.012 1.00 96.31 87 PHE A O 1
ATOM 719 N N . GLY A 1 88 ? -3.805 -11.132 -5.704 1.00 96.19 88 GLY A N 1
ATOM 720 C CA . GLY A 1 88 ? -4.408 -12.297 -5.059 1.00 96.19 88 GLY A CA 1
ATOM 721 C C . GLY A 1 88 ? -4.318 -12.251 -3.531 1.00 96.19 88 GLY A C 1
ATOM 722 O O . GLY A 1 88 ? -5.290 -12.582 -2.850 1.00 96.19 88 GLY A O 1
ATOM 723 N N . LEU A 1 89 ? -3.177 -11.830 -2.982 1.00 96.19 89 LEU A N 1
ATOM 724 C CA . LEU A 1 89 ? -2.981 -11.672 -1.539 1.00 96.19 89 LEU A CA 1
ATOM 725 C C . LEU A 1 89 ? -3.887 -10.582 -0.953 1.00 96.19 89 LEU A C 1
ATOM 727 O O . LEU A 1 89 ? -4.491 -10.809 0.091 1.00 96.19 89 LEU A O 1
ATOM 731 N N . ASP A 1 90 ? -4.063 -9.455 -1.637 1.00 96.62 90 ASP A N 1
ATOM 732 C CA . ASP A 1 90 ? -4.938 -8.361 -1.213 1.00 96.62 90 ASP A CA 1
ATOM 733 C C . ASP A 1 90 ? -6.389 -8.801 -1.116 1.00 96.62 90 ASP A C 1
ATOM 735 O O . ASP A 1 90 ? -7.070 -8.479 -0.142 1.00 96.62 90 ASP A O 1
ATOM 739 N N . MET A 1 91 ? -6.851 -9.623 -2.061 1.00 97.38 91 MET A N 1
ATOM 740 C CA . MET A 1 91 ? -8.164 -10.253 -1.950 1.00 97.38 91 MET A CA 1
ATOM 741 C C . MET A 1 91 ? -8.275 -11.067 -0.651 1.00 97.38 91 MET A C 1
ATOM 743 O O . MET A 1 91 ? -9.267 -10.949 0.070 1.00 97.38 91 MET A O 1
ATOM 747 N N . LEU A 1 92 ? -7.257 -11.864 -0.309 1.00 97.56 92 LEU A N 1
ATOM 748 C CA . LEU A 1 92 ? -7.247 -12.636 0.939 1.00 97.56 92 LEU A CA 1
ATOM 749 C C . LEU A 1 92 ? -7.218 -11.731 2.178 1.00 97.56 92 LEU A C 1
ATOM 751 O O . LEU A 1 92 ? -7.930 -12.012 3.144 1.00 97.56 92 LEU A O 1
ATOM 755 N N . TYR A 1 93 ? -6.451 -10.638 2.154 1.00 97.12 93 TYR A N 1
ATOM 756 C CA . TYR A 1 93 ? -6.424 -9.659 3.241 1.00 97.12 93 TYR A CA 1
ATOM 757 C C . TYR A 1 93 ? -7.791 -9.004 3.440 1.00 97.12 93 TYR A C 1
ATOM 759 O O . TYR A 1 93 ? -8.282 -8.962 4.569 1.00 97.12 93 TYR A O 1
ATOM 767 N N . ILE A 1 94 ? -8.451 -8.570 2.363 1.00 98.25 94 ILE A N 1
ATOM 768 C CA . ILE A 1 94 ? -9.804 -7.999 2.410 1.00 98.25 94 ILE A CA 1
ATOM 769 C C . ILE A 1 94 ? -10.784 -9.007 3.010 1.00 98.25 94 ILE A C 1
ATOM 771 O O . ILE A 1 94 ? -11.526 -8.661 3.929 1.00 98.25 94 ILE A O 1
ATOM 775 N N . LEU A 1 95 ? -10.768 -10.260 2.546 1.00 98.25 95 LEU A N 1
ATOM 776 C CA . LEU A 1 95 ? -11.622 -11.316 3.096 1.00 98.25 95 LEU A CA 1
ATOM 777 C C . LEU A 1 95 ? -11.348 -11.546 4.588 1.00 98.25 95 LEU A C 1
ATOM 779 O O . LEU A 1 95 ? -12.292 -11.693 5.364 1.00 98.25 95 LEU A O 1
ATOM 783 N N . GLY A 1 96 ? -10.083 -11.513 5.011 1.00 97.75 96 GLY A N 1
ATOM 784 C CA . GLY A 1 96 ? -9.694 -11.572 6.421 1.00 97.75 96 GLY A CA 1
ATOM 785 C C . GLY A 1 96 ? -10.229 -10.390 7.235 1.00 97.75 96 GLY A C 1
ATOM 786 O O . GLY A 1 96 ? -10.758 -10.584 8.330 1.00 97.75 96 GLY A O 1
ATOM 787 N N . GLY A 1 97 ? -10.166 -9.174 6.687 1.00 97.75 97 GLY A N 1
ATOM 788 C CA . GLY A 1 97 ? -10.733 -7.971 7.296 1.00 97.75 97 GLY A CA 1
ATOM 789 C C . GLY A 1 97 ? -12.257 -8.040 7.431 1.00 97.75 97 GLY A C 1
ATOM 790 O O . GLY A 1 97 ? -12.791 -7.762 8.504 1.00 97.75 97 GLY A O 1
ATOM 791 N N . VAL A 1 98 ? -12.964 -8.500 6.393 1.00 98.25 98 VAL A N 1
ATOM 792 C CA . VAL A 1 98 ? -14.418 -8.743 6.432 1.00 98.25 98 VAL A CA 1
ATOM 793 C C . VAL A 1 98 ? -14.764 -9.810 7.465 1.00 98.25 98 VAL A C 1
ATOM 795 O O . VAL A 1 98 ? -15.667 -9.610 8.277 1.00 98.25 98 VAL A O 1
ATOM 798 N N . TRP A 1 99 ? -14.027 -10.922 7.486 1.00 97.88 99 TRP A N 1
ATOM 799 C CA . TRP A 1 99 ? -14.211 -11.974 8.483 1.00 97.88 99 TRP A CA 1
ATOM 800 C C . TRP A 1 99 ? -14.032 -11.440 9.911 1.00 97.88 99 TRP A C 1
ATOM 802 O O . TRP A 1 99 ? -14.788 -11.788 10.819 1.00 97.88 99 TRP A O 1
ATOM 812 N N . MET A 1 100 ? -13.077 -10.538 10.112 1.00 96.88 100 MET A N 1
ATOM 813 C CA . MET A 1 100 ? -12.837 -9.892 11.394 1.00 96.88 100 MET A CA 1
ATOM 814 C C . MET A 1 100 ? -13.980 -8.944 11.800 1.00 96.88 100 MET A C 1
ATOM 816 O O . MET A 1 100 ? -14.421 -8.976 12.950 1.00 96.88 100 MET A O 1
ATOM 820 N N . ILE A 1 101 ? -14.519 -8.170 10.855 1.00 97.75 101 ILE A N 1
ATOM 821 C CA . ILE A 1 101 ? -15.706 -7.320 11.055 1.00 97.75 101 ILE A CA 1
ATOM 822 C C . ILE A 1 101 ? -16.905 -8.165 11.504 1.00 97.75 101 ILE A C 1
ATOM 824 O O . ILE A 1 101 ? -17.606 -7.796 12.438 1.00 97.75 101 ILE A O 1
ATOM 828 N N . ILE A 1 102 ? -17.161 -9.320 10.891 1.00 97.00 102 ILE A N 1
ATOM 829 C CA . ILE A 1 102 ? -18.339 -10.127 11.260 1.00 97.00 102 ILE A CA 1
ATOM 830 C C . ILE A 1 102 ? -18.136 -10.941 12.548 1.00 97.00 102 ILE A C 1
ATOM 832 O O . ILE A 1 102 ? -19.105 -11.223 13.251 1.00 97.00 102 ILE A O 1
ATOM 836 N N . SER A 1 103 ? -16.894 -11.316 12.872 1.00 96.19 103 SER A N 1
ATOM 837 C CA . SER A 1 103 ? -16.603 -12.243 13.978 1.00 96.19 103 SER A CA 1
ATOM 838 C C . SER A 1 103 ? -16.423 -11.552 15.330 1.00 96.19 103 SER A C 1
ATOM 840 O O . SER A 1 103 ? -16.697 -12.151 16.370 1.00 96.19 103 SER A O 1
ATOM 842 N N . TRP A 1 104 ? -15.969 -10.296 15.352 1.00 94.50 104 TRP A N 1
ATOM 843 C CA . TRP A 1 104 ? -15.589 -9.612 16.590 1.00 94.50 104 TRP A CA 1
ATOM 844 C C . TRP A 1 104 ? -16.513 -8.433 16.889 1.00 94.50 104 TRP A C 1
ATOM 846 O O . TRP A 1 104 ? -16.636 -7.507 16.100 1.00 94.50 104 TRP A O 1
ATOM 856 N N . ARG A 1 105 ? -17.132 -8.408 18.075 1.00 92.06 105 ARG A N 1
ATOM 857 C CA . ARG A 1 105 ? -18.092 -7.347 18.454 1.00 92.06 105 ARG A CA 1
ATOM 858 C C . ARG A 1 105 ? -17.468 -6.096 19.072 1.00 92.06 105 ARG A C 1
ATOM 860 O O . ARG A 1 105 ? -18.169 -5.115 19.273 1.00 92.06 105 ARG A O 1
ATOM 867 N N . ARG A 1 106 ? -16.183 -6.138 19.428 1.00 96.06 106 ARG A N 1
ATOM 868 C CA . ARG A 1 106 ? -15.502 -5.023 20.096 1.00 96.06 106 ARG A CA 1
ATOM 869 C C . ARG A 1 106 ? -15.057 -3.985 19.065 1.00 96.06 106 ARG A C 1
ATOM 871 O O . ARG A 1 106 ? -14.376 -4.342 18.107 1.00 96.06 106 ARG A O 1
ATOM 878 N N . ASP A 1 107 ? -15.360 -2.716 19.328 1.00 95.94 107 ASP A N 1
ATOM 879 C CA . ASP A 1 107 ? -15.110 -1.577 18.430 1.00 95.94 107 ASP A CA 1
ATOM 880 C C . ASP A 1 107 ? -13.685 -1.520 17.877 1.00 95.94 107 ASP A C 1
ATOM 882 O O . ASP A 1 107 ? -13.497 -1.267 16.692 1.00 95.94 107 ASP A O 1
ATOM 886 N N . PHE A 1 108 ? -12.675 -1.810 18.701 1.00 97.19 108 PHE A N 1
ATOM 887 C CA . PHE A 1 108 ? -11.283 -1.848 18.246 1.00 97.19 108 PHE A CA 1
ATOM 888 C C . PHE A 1 108 ? -11.062 -2.855 17.112 1.00 97.19 108 PHE A C 1
ATOM 890 O O . PHE A 1 108 ? -10.468 -2.522 16.091 1.00 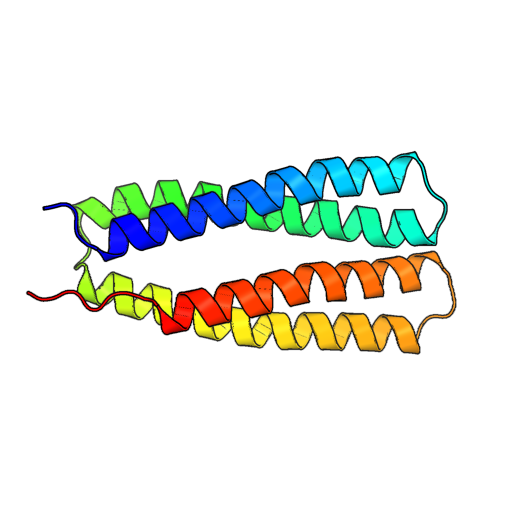97.19 108 PHE A O 1
ATOM 897 N N . TRP A 1 109 ? -11.579 -4.075 17.260 1.00 97.50 109 TRP A N 1
ATOM 898 C CA . TRP A 1 109 ? -11.418 -5.124 16.256 1.00 97.50 109 TRP A CA 1
ATOM 899 C C . TRP A 1 109 ? -12.253 -4.862 15.002 1.00 97.50 109 TRP A C 1
ATOM 901 O O . TRP A 1 109 ? -11.792 -5.148 13.901 1.00 97.50 109 TRP A O 1
ATOM 911 N N . GLN A 1 110 ? -13.427 -4.248 15.158 1.00 97.81 110 GLN A N 1
ATOM 912 C CA . GLN A 1 110 ? -14.211 -3.722 14.038 1.00 97.81 110 GLN A CA 1
ATOM 913 C C . GLN A 1 110 ? -13.400 -2.692 13.244 1.00 97.81 110 GLN A C 1
ATOM 915 O O . GLN A 1 110 ? -13.255 -2.813 12.031 1.00 97.81 110 GLN A O 1
ATOM 920 N N . GLY A 1 111 ? -12.806 -1.719 13.939 1.00 97.81 111 GLY A N 1
ATOM 921 C CA . GLY A 1 111 ? -11.942 -0.707 13.342 1.00 97.81 111 GLY A CA 1
ATOM 922 C C . GLY A 1 111 ? -10.744 -1.307 12.615 1.00 97.81 111 GLY A C 1
ATOM 923 O O . GLY A 1 111 ? -10.436 -0.902 11.499 1.00 97.81 111 GLY A O 1
ATOM 924 N N . THR A 1 112 ? -10.098 -2.312 13.210 1.00 98.25 112 THR A N 1
ATOM 925 C CA . THR A 1 112 ? -9.009 -3.057 12.566 1.00 98.25 112 THR A CA 1
ATOM 926 C C . THR A 1 112 ? -9.470 -3.772 11.303 1.00 98.25 112 THR A C 1
ATOM 928 O O . THR A 1 112 ? -8.822 -3.628 10.271 1.00 98.25 112 THR A O 1
ATOM 931 N N . GLY A 1 113 ? -10.596 -4.483 11.339 1.00 98.06 113 GLY A N 1
ATOM 932 C CA . GLY A 1 113 ? -11.130 -5.143 10.150 1.00 98.06 113 GLY A CA 1
ATOM 933 C C . GLY A 1 113 ? -11.440 -4.146 9.028 1.00 98.06 113 GLY A C 1
ATOM 934 O O . GLY A 1 113 ? -11.028 -4.360 7.891 1.00 98.06 113 GLY A O 1
ATOM 935 N N . TRP A 1 114 ? -12.056 -3.004 9.351 1.00 98.50 114 TRP A N 1
ATOM 936 C CA . TRP A 1 114 ? -12.294 -1.928 8.380 1.00 98.50 114 TRP A CA 1
ATOM 937 C C . TRP A 1 114 ? -11.006 -1.290 7.858 1.00 98.50 114 TRP A C 1
ATOM 939 O O . TRP A 1 114 ? -10.925 -0.978 6.673 1.00 98.50 114 TRP A O 1
ATOM 949 N N . GLY A 1 115 ? -9.993 -1.129 8.710 1.00 98.25 115 GLY A N 1
ATOM 950 C CA . GLY A 1 115 ? -8.671 -0.653 8.309 1.00 98.25 115 GLY A CA 1
ATOM 951 C C . GLY A 1 115 ? -8.004 -1.592 7.303 1.00 98.25 115 GLY A C 1
ATOM 952 O O . GLY A 1 115 ? -7.505 -1.125 6.283 1.00 98.25 115 GLY A O 1
ATOM 953 N N . ILE A 1 116 ? -8.066 -2.908 7.541 1.00 98.38 116 ILE A N 1
ATOM 954 C CA . ILE A 1 116 ? -7.558 -3.933 6.614 1.00 98.38 116 ILE A CA 1
ATOM 955 C C . ILE A 1 116 ? -8.318 -3.885 5.288 1.00 98.38 116 ILE A C 1
ATOM 957 O O . ILE A 1 116 ? -7.692 -3.863 4.236 1.00 98.38 116 ILE A O 1
ATOM 961 N N . VAL A 1 117 ? -9.654 -3.832 5.321 1.00 98.56 117 VAL A N 1
ATOM 962 C CA . VAL A 1 117 ? -10.472 -3.769 4.098 1.00 98.56 117 VAL A CA 1
ATOM 963 C C . VAL A 1 117 ? -10.161 -2.513 3.292 1.00 98.56 117 VAL A C 1
ATOM 965 O O . VAL A 1 117 ? -10.017 -2.598 2.080 1.00 98.56 117 VAL A O 1
ATOM 968 N N . PHE A 1 118 ? -10.036 -1.354 3.939 1.00 98.38 118 PHE A N 1
ATOM 969 C CA . PHE A 1 118 ? -9.765 -0.095 3.247 1.00 98.38 118 PHE A CA 1
ATOM 970 C C . PHE A 1 118 ? -8.370 -0.068 2.610 1.00 98.38 118 PHE A C 1
ATOM 972 O O . PHE A 1 118 ? -8.246 0.261 1.432 1.00 98.38 118 PHE A O 1
ATOM 979 N N . GLN A 1 119 ? -7.332 -0.439 3.368 1.00 97.81 119 GLN A N 1
ATOM 980 C CA . GLN A 1 119 ? -5.957 -0.499 2.857 1.00 97.81 119 GLN A CA 1
ATOM 981 C C . GLN A 1 119 ? -5.824 -1.574 1.769 1.00 97.81 119 GLN A C 1
ATOM 983 O O . GLN A 1 119 ? -5.327 -1.293 0.683 1.00 97.81 119 GLN A O 1
ATOM 988 N N . GLY A 1 120 ? -6.367 -2.768 2.017 1.00 97.00 120 GLY A N 1
ATOM 989 C CA . GLY A 1 120 ? -6.367 -3.870 1.060 1.00 97.00 120 GLY A CA 1
ATOM 990 C C . GLY A 1 120 ? -7.146 -3.553 -0.215 1.00 97.00 120 GLY A C 1
ATOM 991 O O . GLY A 1 120 ? -6.688 -3.892 -1.294 1.00 97.00 120 GLY A O 1
ATOM 992 N N . ALA A 1 121 ? -8.285 -2.856 -0.143 1.00 98.00 121 ALA A N 1
ATOM 993 C CA . ALA A 1 121 ? -9.042 -2.464 -1.336 1.00 98.00 121 ALA A CA 1
ATOM 994 C C . ALA A 1 121 ? -8.265 -1.482 -2.221 1.00 98.00 121 ALA A C 1
ATOM 996 O O . ALA A 1 121 ? -8.339 -1.573 -3.447 1.00 98.00 121 ALA A O 1
ATOM 997 N N . PHE A 1 122 ? -7.515 -0.558 -1.615 1.00 97.56 122 PHE A N 1
ATOM 998 C CA . PHE A 1 122 ? -6.616 0.308 -2.369 1.00 97.56 122 PHE A CA 1
ATOM 999 C C . PHE A 1 122 ? -5.523 -0.509 -3.069 1.00 97.56 122 PHE A C 1
ATOM 1001 O O . PHE A 1 122 ? -5.377 -0.370 -4.283 1.00 97.56 122 PHE A O 1
ATOM 1008 N N . LEU A 1 123 ? -4.808 -1.372 -2.338 1.00 96.75 123 LEU A N 1
ATOM 1009 C CA . LEU A 1 123 ? -3.714 -2.186 -2.885 1.00 96.75 123 LEU A CA 1
ATOM 1010 C C . LEU A 1 123 ? -4.203 -3.161 -3.963 1.00 96.75 123 LEU A C 1
ATOM 1012 O O . LEU A 1 123 ? -3.643 -3.207 -5.051 1.00 96.75 123 LEU A O 1
ATOM 1016 N N . PHE A 1 124 ? -5.361 -3.780 -3.752 1.00 97.62 124 PHE A N 1
ATOM 1017 C CA . PHE A 1 124 ? -6.010 -4.645 -4.730 1.00 97.62 124 PHE A CA 1
ATOM 1018 C C . PHE A 1 124 ? -6.243 -3.936 -6.071 1.00 97.62 124 PHE A C 1
ATOM 1020 O O . PHE A 1 124 ? -5.913 -4.454 -7.141 1.00 97.62 124 PHE A O 1
ATOM 1027 N N . LEU A 1 125 ? -6.825 -2.731 -6.030 1.00 97.62 125 LEU A N 1
ATOM 1028 C CA . LEU A 1 125 ? -7.068 -1.931 -7.232 1.00 97.62 125 LEU A CA 1
ATOM 1029 C C . LEU A 1 125 ? -5.763 -1.415 -7.836 1.00 97.62 125 LEU A C 1
ATOM 1031 O O . LEU A 1 125 ? -5.632 -1.355 -9.060 1.00 97.62 125 LEU A O 1
ATOM 1035 N N . PHE A 1 126 ? -4.810 -1.046 -6.983 1.00 96.81 126 PHE A N 1
ATOM 1036 C CA . PHE A 1 126 ? -3.483 -0.613 -7.377 1.00 96.81 126 PHE A CA 1
ATOM 1037 C C . PHE A 1 126 ? -2.776 -1.715 -8.168 1.00 96.81 126 PHE A C 1
ATOM 1039 O O . PHE A 1 126 ? -2.396 -1.484 -9.316 1.00 96.81 126 PHE A O 1
ATOM 1046 N N . ASP A 1 127 ? -2.661 -2.918 -7.622 1.00 96.31 127 ASP A N 1
ATOM 1047 C CA . ASP A 1 127 ? -1.962 -4.029 -8.255 1.00 96.31 127 ASP A CA 1
ATOM 1048 C C . ASP A 1 127 ? -2.673 -4.514 -9.509 1.00 96.31 127 ASP A C 1
ATOM 1050 O O . ASP A 1 127 ? -2.013 -4.736 -10.523 1.00 96.31 127 ASP A O 1
ATOM 1054 N N . LEU A 1 128 ? -4.009 -4.576 -9.509 1.00 97.06 128 LEU A N 1
ATOM 1055 C CA . LEU A 1 128 ? -4.773 -4.893 -10.716 1.00 97.06 128 LEU A CA 1
ATOM 1056 C C . LEU A 1 128 ? -4.479 -3.896 -11.838 1.00 97.06 128 LEU A C 1
ATOM 1058 O O . LEU A 1 128 ? -4.158 -4.287 -12.962 1.00 97.06 128 LEU A O 1
ATOM 1062 N N . TYR A 1 129 ? -4.587 -2.599 -11.540 1.00 97.19 129 TYR A N 1
ATOM 1063 C CA . TYR A 1 129 ? -4.352 -1.552 -12.525 1.00 97.19 129 TYR A CA 1
ATOM 1064 C C . TYR A 1 129 ? -2.929 -1.638 -13.080 1.00 97.19 129 TYR A C 1
ATOM 1066 O O . TYR A 1 129 ? -2.739 -1.603 -14.296 1.00 97.19 129 TYR A O 1
ATOM 1074 N N . HIS A 1 130 ? -1.923 -1.782 -12.221 1.00 96.31 130 HIS A N 1
ATOM 1075 C CA . HIS A 1 130 ? -0.534 -1.833 -12.665 1.00 96.31 130 HIS A CA 1
ATOM 1076 C C . HIS A 1 130 ? -0.224 -3.142 -13.405 1.00 96.31 130 HIS A C 1
ATOM 1078 O O . HIS A 1 130 ? 0.414 -3.088 -14.454 1.00 96.31 130 HIS A O 1
ATOM 1084 N N . ALA A 1 131 ? -0.734 -4.295 -12.962 1.00 95.25 131 ALA A N 1
ATOM 1085 C CA . ALA A 1 131 ? -0.526 -5.588 -13.622 1.00 95.25 131 ALA A CA 1
ATOM 1086 C C . ALA A 1 131 ? -1.026 -5.590 -15.075 1.00 95.25 131 ALA A C 1
ATOM 1088 O O . ALA A 1 131 ? -0.366 -6.140 -15.962 1.00 95.25 131 ALA A O 1
ATOM 1089 N N . LEU A 1 132 ? -2.168 -4.940 -15.324 1.00 95.00 132 LEU A N 1
ATOM 1090 C CA . LEU A 1 132 ? -2.755 -4.792 -16.658 1.00 95.00 132 LEU A CA 1
ATOM 1091 C C . LEU A 1 132 ? -1.987 -3.807 -17.552 1.00 95.00 132 LEU A C 1
ATOM 1093 O O . LEU A 1 132 ? -2.064 -3.915 -18.773 1.00 95.00 132 LEU A O 1
ATOM 1097 N N . ASN A 1 133 ? -1.244 -2.868 -16.962 1.00 94.94 133 ASN A N 1
ATOM 1098 C CA . ASN A 1 133 ? -0.552 -1.788 -17.672 1.00 94.94 133 ASN A CA 1
ATOM 1099 C C . ASN A 1 133 ? 0.978 -1.946 -17.707 1.00 94.94 133 ASN A C 1
ATOM 1101 O O . ASN A 1 133 ? 1.672 -1.012 -18.111 1.00 94.94 133 ASN A O 1
ATOM 1105 N N . VAL A 1 134 ? 1.521 -3.103 -17.303 1.00 93.25 134 VAL A N 1
ATOM 1106 C CA . VAL A 1 134 ? 2.962 -3.370 -17.430 1.00 93.25 134 VAL A CA 1
ATOM 1107 C C . VAL A 1 134 ? 3.356 -3.283 -18.911 1.00 93.25 134 VAL A C 1
ATOM 1109 O O . VAL A 1 134 ? 2.786 -4.034 -19.717 1.00 93.25 134 VAL A O 1
ATOM 1112 N N . PRO A 1 135 ? 4.314 -2.410 -19.282 1.00 89.56 135 PRO A N 1
ATOM 1113 C CA . PRO A 1 135 ? 4.688 -2.193 -20.672 1.00 89.56 135 PRO A CA 1
ATOM 1114 C C . PRO A 1 135 ? 5.307 -3.450 -21.287 1.00 89.56 135 PRO A C 1
ATOM 1116 O O . PRO A 1 135 ? 5.962 -4.239 -20.609 1.00 89.56 135 PRO A O 1
ATOM 1119 N N . VAL A 1 136 ? 5.105 -3.615 -22.592 1.00 82.50 136 VAL A N 1
ATOM 1120 C CA . VAL A 1 136 ? 5.858 -4.577 -23.402 1.00 82.50 136 VAL A CA 1
ATOM 1121 C C . VAL A 1 136 ? 7.064 -3.833 -23.960 1.00 82.50 136 VAL A C 1
ATOM 1123 O O . VAL A 1 136 ? 6.891 -2.790 -24.595 1.00 82.50 136 VAL A O 1
ATOM 1126 N N . GLU A 1 137 ? 8.270 -4.331 -23.702 1.00 77.62 137 GLU A N 1
ATOM 1127 C CA . GLU A 1 137 ? 9.477 -3.734 -24.268 1.00 77.62 137 GLU A CA 1
ATOM 1128 C C . GLU A 1 137 ? 9.561 -4.150 -25.740 1.00 77.62 137 GLU A C 1
ATOM 1130 O O . GLU A 1 137 ? 9.612 -5.334 -26.076 1.00 77.62 137 GLU A O 1
ATOM 1135 N N . VAL A 1 138 ? 9.508 -3.167 -26.639 1.00 63.34 138 VAL A N 1
ATOM 1136 C CA . VAL A 1 138 ? 9.730 -3.400 -28.068 1.00 63.34 138 VAL A CA 1
ATOM 1137 C C . VAL A 1 138 ? 11.234 -3.294 -28.292 1.00 63.34 138 VAL A C 1
ATOM 1139 O O . VAL A 1 138 ? 11.795 -2.210 -28.129 1.00 63.34 138 VAL A O 1
ATOM 1142 N N . LEU A 1 139 ? 11.863 -4.440 -28.575 1.00 55.94 139 LEU A N 1
ATOM 1143 C CA . LEU A 1 139 ? 13.287 -4.566 -28.914 1.00 55.94 139 LEU A CA 1
ATOM 1144 C C . LEU A 1 139 ? 13.681 -3.679 -30.103 1.00 55.94 139 LEU A C 1
ATOM 1146 O O . LEU A 1 139 ? 12.903 -3.630 -31.085 1.00 55.94 139 LEU A O 1
#

Foldseek 3Di:
DQFPQLVLLLVLLVVLLVQLVCLQVCLVCQLVPHDLLSVLLSVLSNVVSVVSNVCSVVSVVVSVVCSVPPDSQVSLVVLLVVLVVLLVVLVVQLVVLVVQCVPDPDSNSVSNSVNSNVSSVVSNVSSVVSSVVRDHGDD